Protein AF-A0A957EXE7-F1 (afdb_monomer)

Foldseek 3Di:
DDDPVVVVLVVVCVPDDDCRNVVSLLVQLVVQDAADPVCVPVQVQWDFDPVDPFTKTKDWDQDPVRDIDIGIDGDPVPSNVSD

Structure (mmCIF, N/CA/C/O backbone):
data_AF-A0A957EXE7-F1
#
_entry.id   AF-A0A957EXE7-F1
#
loop_
_atom_site.group_PDB
_atom_site.id
_atom_site.type_symbol
_atom_site.label_atom_id
_atom_site.label_alt_id
_atom_site.label_comp_id
_atom_site.label_asym_id
_atom_site.label_entity_id
_atom_site.label_seq_id
_atom_site.pdbx_PDB_ins_code
_atom_site.Cartn_x
_atom_site.Cartn_y
_atom_site.Cartn_z
_atom_site.occupancy
_atom_site.B_iso_or_equiv
_atom_site.auth_seq_id
_atom_site.auth_comp_id
_atom_site.auth_asym_id
_atom_site.auth_atom_id
_atom_site.pdbx_PDB_model_num
ATOM 1 N N . MET A 1 1 ? -12.070 -5.041 -17.257 1.00 83.31 1 MET A N 1
ATOM 2 C CA . MET A 1 1 ? -11.341 -3.772 -17.457 1.00 83.31 1 MET A CA 1
ATOM 3 C C . MET A 1 1 ? -10.915 -3.263 -16.099 1.00 83.31 1 MET A C 1
ATOM 5 O O . MET A 1 1 ? -11.696 -3.408 -15.163 1.00 83.31 1 MET A O 1
ATOM 9 N N . LEU A 1 2 ? -9.691 -2.750 -15.989 1.00 93.94 2 LEU A N 1
ATOM 10 C CA . LEU A 1 2 ? -9.179 -2.169 -14.749 1.00 93.94 2 LEU A CA 1
ATOM 11 C C . LEU A 1 2 ? -9.713 -0.732 -14.585 1.00 93.94 2 LEU A C 1
ATOM 13 O O . LEU A 1 2 ? -10.022 -0.088 -15.591 1.00 93.94 2 LEU A O 1
ATOM 17 N N . PRO A 1 3 ? -9.847 -0.215 -13.350 1.00 94.62 3 PRO A N 1
ATOM 18 C CA . PRO A 1 3 ? -10.088 1.209 -13.118 1.00 94.62 3 PRO A CA 1
ATOM 19 C C . PRO A 1 3 ? -8.983 2.066 -13.744 1.00 94.62 3 PRO A C 1
ATOM 21 O O . PRO A 1 3 ? -7.828 1.647 -13.739 1.00 94.62 3 PRO A O 1
ATOM 24 N N . SER A 1 4 ? -9.306 3.275 -14.216 1.00 96.69 4 SER A N 1
ATOM 25 C CA . SER A 1 4 ? -8.361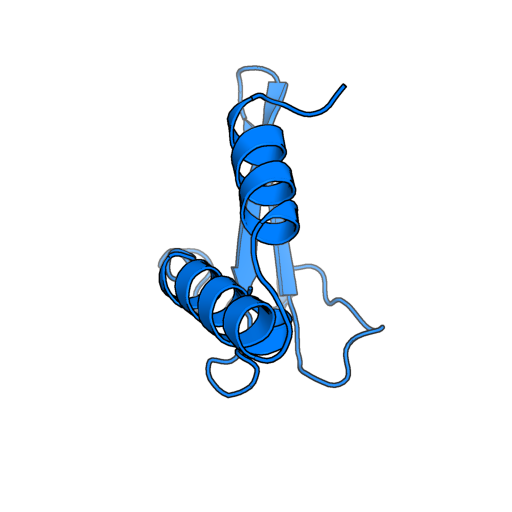 4.120 -14.971 1.00 96.69 4 SER A CA 1
ATOM 26 C C . SER A 1 4 ? -7.018 4.313 -14.269 1.00 96.69 4 SER A C 1
ATOM 28 O O . SER A 1 4 ? -5.986 4.122 -14.891 1.00 96.69 4 SER A O 1
ATOM 30 N N . ARG A 1 5 ? -7.021 4.577 -12.956 1.00 94.25 5 ARG A N 1
ATOM 31 C CA . ARG A 1 5 ? -5.782 4.739 -12.176 1.00 94.25 5 ARG A CA 1
ATOM 32 C C . ARG A 1 5 ? -4.916 3.483 -12.134 1.00 94.25 5 ARG A C 1
ATOM 34 O O . ARG A 1 5 ? -3.702 3.582 -12.179 1.00 94.25 5 ARG A O 1
ATOM 41 N N . LEU A 1 6 ? -5.533 2.305 -12.057 1.00 95.38 6 LEU A N 1
ATOM 42 C CA . LEU A 1 6 ? -4.787 1.050 -12.078 1.00 95.38 6 LEU A CA 1
ATOM 43 C C . LEU A 1 6 ? -4.280 0.736 -13.491 1.00 95.38 6 LEU A C 1
ATOM 45 O O . LEU A 1 6 ? -3.190 0.200 -13.638 1.00 95.38 6 LEU A O 1
ATOM 49 N N . GLN A 1 7 ? -5.053 1.091 -14.522 1.00 97.94 7 GLN A N 1
ATOM 50 C CA . GLN A 1 7 ? -4.607 0.970 -15.907 1.00 97.94 7 GLN A CA 1
ATOM 51 C C . GLN A 1 7 ? -3.403 1.880 -16.191 1.00 97.94 7 GLN A C 1
ATOM 53 O O . GLN A 1 7 ? -2.451 1.410 -16.794 1.00 97.94 7 GLN A O 1
ATOM 58 N N . GLU A 1 8 ? -3.415 3.123 -15.699 1.00 97.19 8 GLU A N 1
ATOM 59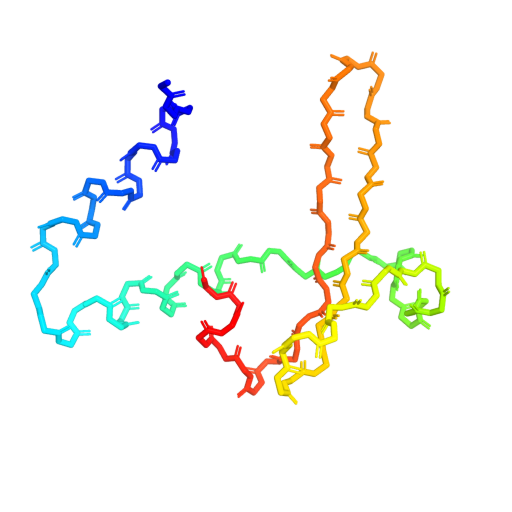 C CA . GLU A 1 8 ? -2.283 4.059 -15.798 1.00 97.19 8 GLU A CA 1
ATOM 60 C C . GLU A 1 8 ? -1.000 3.453 -15.205 1.00 97.19 8 GLU A C 1
ATOM 62 O O . GLU A 1 8 ? 0.012 3.400 -15.892 1.00 97.19 8 GLU A O 1
ATOM 67 N N . ILE A 1 9 ? -1.061 2.888 -13.990 1.00 96.94 9 ILE A N 1
ATOM 68 C CA . ILE A 1 9 ? 0.098 2.227 -13.357 1.00 96.94 9 ILE A CA 1
ATOM 69 C C . ILE A 1 9 ? 0.607 1.047 -14.205 1.00 96.94 9 ILE A C 1
ATOM 71 O O . ILE A 1 9 ? 1.811 0.877 -14.386 1.00 96.94 9 ILE A O 1
ATOM 75 N N . VAL A 1 10 ? -0.298 0.216 -14.736 1.00 97.62 10 VAL A N 1
ATOM 76 C CA . VAL A 1 10 ? 0.074 -0.922 -15.597 1.00 97.62 10 VAL A CA 1
ATOM 77 C C . VAL A 1 10 ? 0.746 -0.450 -16.888 1.00 97.62 10 VAL A C 1
ATOM 79 O O . VAL A 1 10 ? 1.731 -1.057 -17.314 1.00 97.62 10 VAL A O 1
ATOM 82 N N . ASP A 1 11 ? 0.227 0.613 -17.500 1.00 97.94 11 ASP A N 1
ATOM 83 C CA . ASP A 1 11 ? 0.782 1.189 -18.723 1.00 97.94 11 ASP A CA 1
ATOM 84 C C . ASP A 1 11 ? 2.174 1.791 -18.454 1.00 97.94 11 ASP A C 1
ATOM 86 O O . ASP A 1 11 ? 3.101 1.518 -19.217 1.00 97.94 11 ASP A O 1
ATOM 90 N N . ASP A 1 12 ? 2.357 2.499 -17.332 1.00 97.81 12 ASP A N 1
ATOM 91 C CA . ASP A 1 12 ? 3.649 3.039 -16.878 1.00 97.81 12 ASP A CA 1
ATOM 92 C C . ASP A 1 12 ? 4.703 1.930 -16.720 1.00 97.81 12 ASP A C 1
ATOM 94 O O . ASP A 1 12 ? 5.781 2.002 -17.315 1.00 97.81 12 ASP A O 1
ATOM 98 N N . PHE A 1 13 ? 4.365 0.831 -16.034 1.00 97.88 13 PHE A N 1
ATOM 99 C CA . PHE A 1 13 ? 5.237 -0.351 -15.950 1.00 97.88 13 PHE A CA 1
ATOM 100 C C . PHE A 1 13 ? 5.559 -0.969 -17.319 1.00 97.88 13 PHE A C 1
ATOM 102 O O . PHE A 1 13 ? 6.600 -1.618 -17.477 1.00 97.88 13 PHE A O 1
ATOM 109 N N . GLY A 1 14 ? 4.662 -0.823 -18.296 1.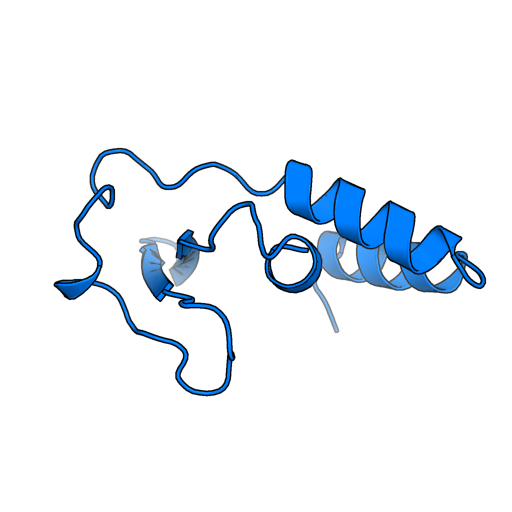00 97.69 14 GLY A N 1
ATOM 110 C CA . GLY A 1 14 ? 4.861 -1.260 -19.675 1.00 97.69 14 GLY A CA 1
ATOM 111 C C . GLY A 1 14 ? 5.930 -0.456 -20.417 1.00 97.69 14 GLY A C 1
ATOM 112 O O . GLY A 1 14 ? 6.578 -1.010 -21.308 1.00 97.69 14 GLY A O 1
ATOM 113 N N . TYR A 1 15 ? 6.146 0.806 -20.035 1.00 97.38 15 TYR A N 1
ATOM 114 C CA . TYR A 1 15 ? 7.191 1.667 -20.596 1.00 97.38 15 TYR A CA 1
ATOM 115 C C . TYR A 1 15 ? 8.560 1.473 -19.926 1.00 97.38 15 TYR A C 1
ATOM 117 O O . TYR A 1 15 ? 9.575 1.662 -20.594 1.00 97.38 15 TYR A O 1
ATOM 125 N N . CYS A 1 16 ? 8.605 1.058 -18.656 1.00 98.00 16 CYS A N 1
ATOM 126 C CA . CYS A 1 16 ? 9.849 0.796 -17.924 1.00 98.00 16 CYS A CA 1
ATOM 127 C C . CYS A 1 16 ? 10.620 -0.432 -18.452 1.00 98.00 16 CYS A C 1
ATOM 129 O O . CYS A 1 16 ? 10.039 -1.486 -18.748 1.00 98.00 16 CYS A O 1
ATOM 131 N N . VAL A 1 17 ? 11.956 -0.360 -18.465 1.00 96.81 17 VAL A N 1
ATOM 132 C CA . VAL A 1 17 ? 12.854 -1.447 -18.891 1.00 96.81 17 VAL A CA 1
ATOM 133 C C . VAL A 1 17 ? 13.905 -1.761 -17.821 1.00 96.81 17 VAL A C 1
ATOM 135 O O . VAL A 1 17 ? 14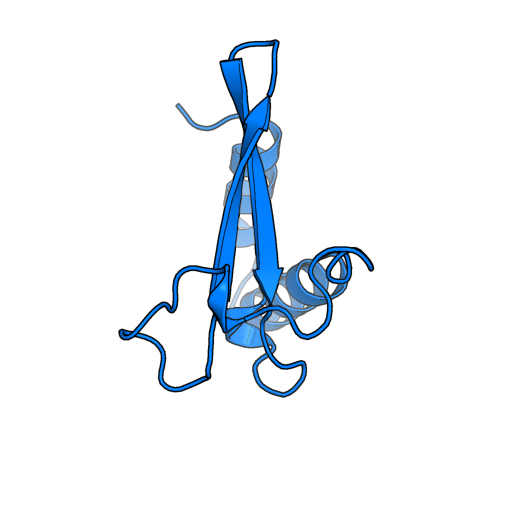.547 -0.880 -17.265 1.00 96.81 17 VAL A O 1
ATOM 138 N N . GLY A 1 18 ? 14.138 -3.053 -17.561 1.00 94.75 18 GLY A N 1
ATOM 139 C CA . GLY A 1 18 ? 15.201 -3.488 -16.648 1.00 94.75 18 GLY A CA 1
ATOM 140 C C . GLY A 1 18 ? 15.005 -2.967 -15.220 1.00 94.75 18 GLY A C 1
ATOM 141 O O . GLY A 1 18 ? 13.968 -3.235 -14.612 1.00 94.75 18 GLY A O 1
ATOM 142 N N . GLU A 1 19 ? 16.007 -2.255 -14.699 1.00 96.50 19 GLU A N 1
ATOM 143 C CA . GLU A 1 19 ? 16.027 -1.708 -13.332 1.00 96.50 19 GLU A CA 1
ATOM 144 C C . GLU A 1 19 ? 14.977 -0.610 -13.104 1.00 96.50 19 GLU A C 1
ATOM 146 O O . GLU A 1 19 ? 14.466 -0.502 -11.993 1.00 96.50 19 GLU A O 1
ATOM 151 N N . GLU A 1 20 ? 14.542 0.100 -14.151 1.00 97.56 20 GLU A N 1
ATOM 152 C CA . GLU A 1 20 ? 13.511 1.150 -14.054 1.00 97.56 20 GLU A CA 1
ATOM 153 C C . GLU A 1 20 ? 12.194 0.618 -13.468 1.00 97.56 20 GLU A C 1
ATOM 155 O O . GLU A 1 20 ? 11.467 1.335 -12.788 1.00 97.56 20 GLU A O 1
ATOM 160 N N . LYS A 1 21 ? 11.879 -0.667 -13.696 1.00 97.50 21 LYS A N 1
ATOM 161 C CA . LYS A 1 21 ? 10.693 -1.304 -13.099 1.00 97.50 21 LYS A CA 1
ATOM 162 C C . LYS A 1 21 ? 10.807 -1.412 -11.589 1.00 97.50 21 LYS A C 1
ATOM 164 O O . LYS A 1 21 ? 9.810 -1.263 -10.892 1.00 97.50 21 LYS A O 1
ATOM 169 N N . LEU A 1 22 ? 12.000 -1.735 -11.097 1.00 97.25 22 LEU A N 1
ATOM 170 C CA . LEU A 1 22 ? 12.237 -1.829 -9.667 1.00 97.25 22 LEU A CA 1
ATOM 171 C C . LEU A 1 22 ? 12.166 -0.437 -9.043 1.00 97.25 22 LEU A C 1
ATOM 173 O O . LEU A 1 22 ? 11.500 -0.281 -8.032 1.00 97.25 22 LEU A O 1
ATOM 177 N N . GLU A 1 23 ? 12.786 0.564 -9.664 1.00 97.31 23 GLU A N 1
ATOM 178 C CA . GLU A 1 23 ? 12.720 1.955 -9.199 1.00 97.31 23 GLU A CA 1
ATOM 179 C C . GLU A 1 23 ? 11.271 2.452 -9.123 1.00 97.31 23 GLU A C 1
ATOM 181 O O . GLU A 1 23 ? 10.834 2.895 -8.065 1.00 97.31 23 GLU A O 1
ATOM 186 N N . TYR A 1 24 ? 10.481 2.252 -10.183 1.00 97.69 24 TYR A N 1
ATOM 187 C CA . TYR A 1 24 ? 9.072 2.653 -10.191 1.00 97.69 24 TYR A CA 1
ATOM 188 C C . TYR A 1 24 ? 8.226 1.901 -9.150 1.00 97.69 24 TYR A C 1
ATOM 190 O O . TYR A 1 24 ? 7.358 2.489 -8.507 1.00 97.69 24 TYR A O 1
ATOM 198 N N . LEU A 1 25 ? 8.495 0.608 -8.921 1.00 97.31 25 LEU A N 1
ATOM 199 C CA . LEU A 1 25 ? 7.846 -0.152 -7.847 1.00 97.31 25 LEU A CA 1
ATOM 200 C C . LEU A 1 25 ? 8.145 0.453 -6.466 1.00 97.31 25 LEU A C 1
ATOM 202 O O . LEU A 1 25 ? 7.251 0.559 -5.628 1.00 97.31 25 LEU A O 1
ATOM 206 N N . LEU A 1 26 ? 9.396 0.852 -6.226 1.00 96.88 26 LEU A N 1
ATOM 207 C CA . LEU A 1 26 ? 9.804 1.473 -4.967 1.00 96.88 26 LEU A CA 1
ATOM 208 C C . LEU A 1 26 ? 9.155 2.856 -4.789 1.00 96.88 26 LEU A C 1
ATOM 210 O O . LEU A 1 26 ? 8.686 3.156 -3.692 1.00 96.88 26 LEU A O 1
ATOM 214 N N . ASP A 1 27 ? 9.016 3.640 -5.860 1.00 96.62 27 ASP A N 1
ATOM 215 C CA . ASP A 1 27 ? 8.296 4.921 -5.828 1.00 96.62 27 ASP A CA 1
ATOM 216 C C . ASP A 1 27 ? 6.818 4.747 -5.434 1.00 96.62 27 ASP A C 1
ATOM 218 O O . ASP A 1 27 ? 6.256 5.565 -4.698 1.00 96.62 27 ASP A O 1
ATOM 222 N N . LEU A 1 28 ? 6.164 3.677 -5.898 1.00 96.12 28 LEU A N 1
ATOM 223 C CA . LEU A 1 28 ? 4.793 3.341 -5.494 1.00 96.12 28 LEU A CA 1
ATOM 224 C C . LEU A 1 28 ? 4.730 2.899 -4.024 1.00 96.12 28 LEU A C 1
ATOM 226 O O . LEU A 1 28 ? 3.822 3.308 -3.297 1.00 96.12 28 LEU A O 1
ATOM 230 N N . ALA A 1 29 ? 5.716 2.125 -3.562 1.00 95.62 29 ALA A N 1
ATOM 231 C CA . ALA A 1 29 ? 5.813 1.673 -2.174 1.00 95.62 29 ALA A CA 1
ATOM 232 C C . ALA A 1 29 ? 5.917 2.838 -1.170 1.00 95.62 29 ALA A C 1
ATOM 234 O O . ALA A 1 29 ? 5.384 2.753 -0.056 1.00 95.62 29 ALA A O 1
ATOM 235 N N . GLU A 1 30 ? 6.597 3.923 -1.552 1.00 93.94 30 GLU A N 1
ATOM 236 C CA . GLU A 1 30 ? 6.733 5.145 -0.749 1.00 93.94 30 GLU A CA 1
ATOM 237 C C . GLU A 1 30 ? 5.443 5.976 -0.695 1.00 93.94 30 GLU A C 1
ATOM 239 O O . GLU A 1 30 ? 5.196 6.676 0.288 1.00 93.94 30 GLU A O 1
ATOM 244 N N . GLN A 1 31 ? 4.585 5.871 -1.714 1.00 93.62 31 GLN A N 1
ATOM 245 C CA . GLN A 1 31 ? 3.284 6.546 -1.752 1.00 93.62 31 GLN A CA 1
ATOM 246 C C . GLN A 1 31 ? 2.216 5.841 -0.913 1.00 93.62 31 GLN A C 1
ATOM 248 O O . GLN A 1 31 ? 1.169 6.437 -0.637 1.00 93.62 31 GLN A O 1
ATOM 253 N N . LEU A 1 32 ? 2.459 4.591 -0.501 1.00 92.12 32 LEU A N 1
ATOM 254 C CA . LEU A 1 32 ? 1.538 3.846 0.347 1.00 92.12 32 LEU A CA 1
ATOM 255 C C . LEU A 1 32 ? 1.361 4.580 1.690 1.00 92.12 32 LEU A C 1
ATOM 257 O O . LEU A 1 32 ? 2.334 4.726 2.441 1.00 92.12 32 LEU A O 1
ATOM 261 N N . PRO A 1 33 ? 0.136 5.031 2.027 1.00 92.44 33 PRO A N 1
ATOM 262 C CA . PRO A 1 33 ? -0.102 5.755 3.265 1.00 92.44 33 PRO A CA 1
ATOM 263 C C . PRO A 1 33 ? 0.289 4.925 4.493 1.00 92.44 33 PRO A C 1
ATOM 265 O O . PRO A 1 33 ? 0.150 3.699 4.476 1.00 92.44 33 PRO A O 1
ATOM 268 N N . PRO A 1 34 ? 0.732 5.572 5.585 1.00 91.88 34 PRO A N 1
ATOM 269 C CA . PRO A 1 34 ? 0.952 4.866 6.836 1.00 91.88 34 PRO A CA 1
ATOM 270 C C . PRO A 1 34 ? -0.359 4.271 7.358 1.00 91.88 34 PRO A C 1
ATOM 272 O O . PRO A 1 34 ? -1.457 4.758 7.064 1.00 91.88 34 PRO A O 1
ATOM 275 N N . LEU A 1 35 ? -0.226 3.231 8.180 1.00 94.06 35 LEU A N 1
ATOM 276 C CA . LEU A 1 35 ? -1.356 2.633 8.873 1.00 94.06 35 LEU A CA 1
ATOM 277 C C . LEU A 1 35 ? -2.029 3.698 9.760 1.00 94.06 35 LEU A C 1
ATOM 279 O O . LEU A 1 35 ? -1.333 4.435 10.459 1.00 94.06 35 LEU A O 1
ATOM 283 N N . PRO A 1 36 ? -3.364 3.832 9.739 1.00 94.50 36 PRO A N 1
ATOM 284 C CA . PRO A 1 36 ? -4.031 4.828 10.559 1.00 94.50 36 PRO A CA 1
ATOM 285 C C . PRO A 1 36 ? -3.925 4.473 12.048 1.00 94.50 36 PRO A C 1
ATOM 287 O O . PRO A 1 36 ? -3.950 3.303 12.430 1.00 94.50 36 PRO A O 1
ATOM 290 N N . THR A 1 37 ? -3.910 5.496 12.903 1.00 95.00 37 THR A N 1
ATOM 291 C CA . THR A 1 37 ? -3.668 5.366 14.355 1.00 95.00 37 THR A CA 1
ATOM 292 C C . THR A 1 37 ? -4.609 4.406 15.087 1.00 95.00 37 THR A C 1
ATOM 294 O O . THR A 1 37 ? -4.259 3.871 16.133 1.00 95.00 37 THR A O 1
ATOM 297 N N . TRP A 1 38 ? -5.812 4.158 14.564 1.00 94.38 38 TRP A N 1
ATOM 298 C CA . TRP A 1 38 ? -6.773 3.229 15.166 1.00 94.38 38 TRP A CA 1
ATOM 299 C C . TRP A 1 38 ? -6.498 1.751 14.850 1.00 94.38 38 TRP A C 1
ATOM 301 O O . TRP A 1 38 ? -7.067 0.902 15.541 1.00 94.38 38 TRP A O 1
ATOM 311 N N . LEU A 1 39 ? -5.646 1.459 13.859 1.00 95.25 39 LEU A N 1
ATOM 312 C CA . LEU A 1 39 ? -5.120 0.126 13.532 1.00 95.25 39 LEU A CA 1
ATOM 313 C C . LEU A 1 39 ? -3.694 -0.095 14.057 1.00 95.25 39 LEU A C 1
ATOM 315 O O . LEU A 1 39 ? -3.249 -1.238 14.128 1.00 95.25 39 LEU A O 1
ATOM 319 N N . GLU A 1 40 ? -2.971 0.964 14.435 1.00 91.81 40 GLU A N 1
ATOM 320 C CA . GLU A 1 40 ? -1.613 0.842 14.978 1.00 91.81 40 GLU A CA 1
ATOM 321 C C . GLU A 1 40 ? -1.563 -0.131 16.166 1.00 91.81 40 GLU A C 1
ATOM 323 O O . GLU A 1 40 ? -2.290 0.006 17.151 1.00 91.81 40 GLU A O 1
ATOM 328 N N . GLY A 1 41 ? -0.699 -1.144 16.059 1.00 89.50 41 GLY A N 1
ATOM 329 C CA . GLY A 1 41 ? -0.524 -2.168 17.090 1.00 89.50 41 GLY A CA 1
ATOM 330 C C . GLY A 1 41 ? -1.665 -3.186 17.199 1.00 89.50 41 GLY A C 1
ATOM 331 O O . GLY A 1 41 ? -1.596 -4.053 18.065 1.00 89.50 41 GLY A O 1
ATOM 332 N N . LYS A 1 42 ? -2.681 -3.133 16.329 1.00 93.62 42 LYS A N 1
ATOM 333 C CA . LYS A 1 42 ? -3.841 -4.040 16.345 1.00 93.62 42 LYS A CA 1
ATOM 334 C C . LYS A 1 42 ? -3.779 -5.118 15.267 1.00 93.62 42 LYS A C 1
ATOM 336 O O . LYS A 1 42 ? -4.772 -5.410 14.611 1.00 93.62 42 LYS A O 1
ATOM 341 N N . ARG A 1 43 ? -2.608 -5.730 15.088 1.00 93.38 43 ARG A N 1
ATOM 342 C CA . ARG A 1 43 ? -2.423 -6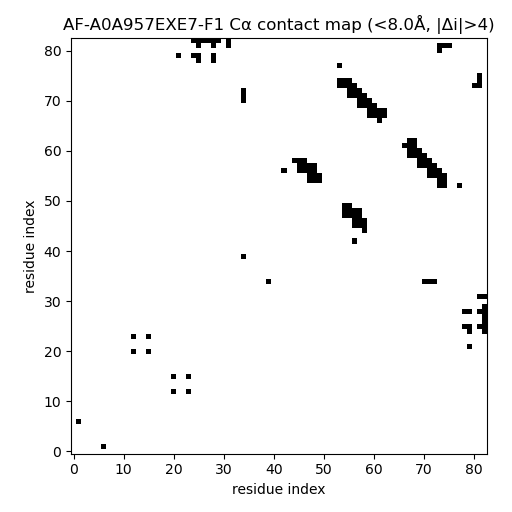.826 14.118 1.00 93.38 43 ARG A CA 1
ATOM 343 C C . ARG A 1 43 ? -3.350 -8.016 14.377 1.00 93.38 43 ARG A C 1
ATOM 345 O O . ARG A 1 43 ? -3.740 -8.668 13.421 1.00 93.38 43 ARG A O 1
ATOM 352 N N . ASP A 1 44 ? -3.739 -8.247 15.631 1.00 93.56 44 ASP A N 1
ATOM 353 C CA . ASP A 1 44 ? -4.685 -9.308 16.017 1.00 93.56 44 ASP A CA 1
ATOM 354 C C . ASP A 1 44 ? -6.107 -9.086 15.463 1.00 93.56 44 ASP A C 1
ATOM 356 O O . ASP A 1 44 ? -6.870 -10.041 15.334 1.00 93.56 44 ASP A O 1
ATOM 360 N N . ASP A 1 45 ? -6.454 -7.841 15.113 1.00 93.56 45 ASP A N 1
ATOM 361 C CA . ASP A 1 45 ? -7.728 -7.471 14.482 1.00 93.56 45 ASP A CA 1
ATOM 362 C C . ASP A 1 45 ? -7.627 -7.439 12.937 1.00 93.56 45 ASP A C 1
ATOM 364 O O . ASP A 1 45 ? -8.582 -7.058 12.254 1.00 93.56 45 ASP A O 1
ATOM 368 N N . MET A 1 46 ? -6.465 -7.791 12.373 1.00 97.00 46 MET A N 1
ATOM 369 C CA . MET A 1 46 ? -6.174 -7.786 10.937 1.00 97.00 46 MET A CA 1
ATOM 370 C C . MET A 1 46 ? -5.941 -9.209 10.419 1.00 97.00 46 MET A C 1
ATOM 372 O O . MET A 1 46 ? -5.552 -10.109 11.158 1.00 97.00 46 MET A O 1
ATOM 376 N N . GLU A 1 47 ? -6.121 -9.406 9.116 1.00 96.44 47 GLU A N 1
ATOM 377 C CA . GLU A 1 47 ? -5.860 -10.691 8.465 1.00 96.44 47 GLU A CA 1
ATOM 378 C C . GLU A 1 47 ? -4.387 -10.784 8.052 1.00 96.44 47 GLU A C 1
ATOM 380 O O . GLU A 1 47 ? -3.876 -9.906 7.351 1.00 96.44 47 GLU A O 1
ATOM 385 N N . GLN A 1 48 ? -3.694 -11.846 8.468 1.00 96.25 48 GLN A N 1
ATOM 386 C CA . GLN A 1 48 ? -2.303 -12.090 8.080 1.00 96.25 48 GLN A CA 1
ATOM 387 C C . GLN A 1 48 ? -2.226 -12.778 6.707 1.00 96.25 48 GLN A C 1
ATOM 389 O O . GLN A 1 48 ? -2.925 -13.756 6.452 1.00 96.25 48 GLN A O 1
ATOM 394 N N . VAL A 1 49 ? -1.316 -12.322 5.842 1.00 95.94 49 VAL A N 1
ATOM 395 C CA . VAL A 1 49 ? -1.009 -12.985 4.563 1.00 95.94 49 VAL A CA 1
ATOM 396 C C . VAL A 1 49 ? 0.129 -13.980 4.775 1.00 95.94 49 VAL A C 1
ATOM 398 O O . VAL A 1 49 ? 1.299 -13.605 4.872 1.00 95.94 49 VAL A O 1
ATOM 401 N N . HIS A 1 50 ? -0.215 -15.261 4.88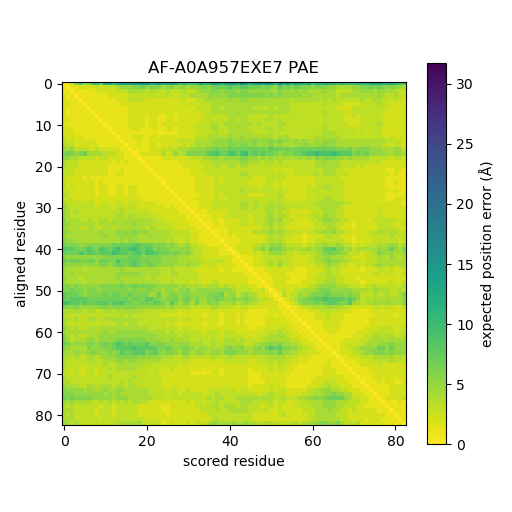9 1.00 93.38 50 HIS A N 1
ATOM 402 C CA . HIS A 1 50 ? 0.729 -16.321 5.255 1.00 93.38 50 HIS A CA 1
ATOM 403 C C . HIS A 1 50 ? 1.684 -16.727 4.122 1.00 93.38 50 HIS A C 1
ATOM 405 O O . HIS A 1 50 ? 2.696 -17.379 4.371 1.00 93.38 50 HIS A O 1
ATOM 411 N N . GLU A 1 51 ? 1.380 -16.353 2.883 1.00 93.00 51 GLU A N 1
ATOM 412 C CA . GLU A 1 51 ? 2.179 -16.650 1.695 1.00 93.00 51 GLU A CA 1
ATOM 413 C C . GLU A 1 51 ? 3.429 -15.762 1.581 1.00 93.00 51 GLU A C 1
ATOM 415 O O . GLU A 1 51 ? 4.354 -16.083 0.831 1.00 93.00 51 GLU A O 1
ATOM 420 N N . CYS A 1 52 ? 3.479 -14.653 2.322 1.00 91.12 52 CYS A N 1
ATOM 421 C CA . CYS A 1 52 ? 4.621 -13.749 2.346 1.00 91.12 52 CYS A CA 1
ATOM 422 C C . CYS A 1 52 ? 5.670 -14.209 3.369 1.00 91.12 52 CYS A C 1
ATOM 424 O O . CYS A 1 52 ? 5.351 -14.573 4.498 1.00 91.12 52 CYS A O 1
ATOM 426 N N . MET A 1 53 ? 6.956 -14.131 3.000 1.00 88.06 53 MET A N 1
ATOM 427 C CA . MET A 1 53 ? 8.048 -14.354 3.963 1.00 88.06 53 MET A CA 1
ATOM 428 C C . MET A 1 53 ? 8.166 -13.210 4.981 1.00 88.06 53 MET A C 1
ATOM 430 O O . MET A 1 53 ? 8.620 -13.419 6.104 1.00 88.06 53 MET A O 1
ATOM 434 N N . SER A 1 54 ? 7.760 -12.004 4.587 1.00 90.25 54 SER A N 1
ATOM 435 C CA . SER A 1 54 ? 7.643 -10.842 5.467 1.00 90.25 54 SER A CA 1
ATOM 436 C C . SER A 1 54 ? 6.266 -10.832 6.141 1.00 90.25 54 SER A C 1
ATOM 438 O O . SER A 1 54 ? 5.287 -11.230 5.509 1.00 90.25 54 SER A O 1
ATOM 440 N N . PRO A 1 55 ? 6.148 -10.359 7.394 1.00 92.69 55 PRO A N 1
ATOM 441 C CA . PRO A 1 55 ? 4.861 -10.293 8.077 1.00 92.69 55 PRO A CA 1
ATOM 442 C C . PRO A 1 55 ? 3.980 -9.199 7.456 1.00 92.69 55 PRO A C 1
ATOM 444 O O . PRO A 1 55 ? 4.206 -8.019 7.699 1.00 92.69 55 PRO A O 1
ATOM 447 N N . VAL A 1 56 ? 2.992 -9.600 6.655 1.00 95.31 56 VAL A N 1
ATOM 448 C CA . VAL A 1 56 ? 2.028 -8.713 5.983 1.00 95.31 56 VAL A CA 1
ATOM 449 C C . VAL A 1 56 ? 0.655 -8.885 6.624 1.00 95.31 56 VAL A C 1
ATOM 451 O O . VAL A 1 56 ? 0.182 -10.015 6.760 1.00 95.31 56 VAL A O 1
ATOM 454 N N . PHE A 1 57 ? 0.007 -7.774 6.976 1.00 96.69 57 PHE A N 1
ATOM 455 C CA . PHE A 1 57 ? -1.357 -7.765 7.507 1.00 96.69 57 PHE A CA 1
ATOM 456 C C . PHE A 1 57 ? -2.251 -6.826 6.703 1.00 96.69 57 PHE A C 1
ATOM 458 O O . PHE A 1 57 ? -1.822 -5.749 6.282 1.00 96.69 57 PHE A O 1
ATOM 465 N N . ILE A 1 58 ? -3.509 -7.223 6.519 1.00 96.44 58 ILE A N 1
ATOM 466 C CA . ILE A 1 58 ? -4.504 -6.484 5.744 1.00 96.44 58 ILE A CA 1
ATOM 467 C C . ILE A 1 58 ? -5.763 -6.289 6.586 1.00 96.44 58 ILE A C 1
ATOM 469 O O . ILE A 1 58 ? -6.286 -7.228 7.183 1.00 96.44 58 ILE A O 1
ATOM 473 N N . PHE A 1 59 ? -6.288 -5.068 6.588 1.00 97.25 59 PHE A N 1
ATOM 474 C CA . PHE A 1 59 ? -7.629 -4.763 7.074 1.00 97.25 59 PHE A CA 1
ATOM 475 C C . PHE A 1 59 ? -8.481 -4.244 5.917 1.00 97.25 59 PHE A C 1
ATOM 477 O O . PHE A 1 59 ? -8.061 -3.345 5.186 1.00 97.25 59 PHE A O 1
ATOM 484 N N . ALA A 1 60 ? -9.682 -4.795 5.750 1.00 96.50 60 ALA A N 1
ATOM 485 C CA . ALA A 1 60 ? -10.627 -4.380 4.719 1.00 96.50 60 ALA A CA 1
ATOM 486 C C . ALA A 1 60 ? -11.900 -3.829 5.366 1.00 96.50 60 ALA A C 1
ATOM 488 O O . ALA A 1 60 ? -12.624 -4.545 6.054 1.00 96.50 60 ALA A O 1
ATOM 489 N N . GLU A 1 61 ? -12.207 -2.561 5.105 1.00 95.81 61 GLU A N 1
ATOM 490 C CA . GLU A 1 61 ? -13.413 -1.902 5.599 1.00 95.81 61 GLU A CA 1
ATOM 491 C C . GLU A 1 61 ? -14.403 -1.674 4.460 1.00 95.81 61 GLU A C 1
ATOM 493 O O . GLU A 1 61 ? -14.085 -1.028 3.458 1.00 95.81 61 GLU A O 1
ATOM 498 N N . LYS A 1 62 ? -15.637 -2.159 4.621 1.00 97.00 62 LYS A N 1
ATOM 499 C CA . LYS A 1 62 ? -16.720 -1.862 3.684 1.00 97.00 62 LYS A CA 1
ATOM 500 C C . LYS A 1 62 ? -17.310 -0.480 3.974 1.00 97.00 62 LYS A C 1
ATOM 502 O O . LYS A 1 62 ? -17.837 -0.236 5.054 1.00 97.00 62 LYS A O 1
ATOM 507 N N . GLN A 1 63 ? -17.294 0.389 2.973 1.00 96.81 63 GLN A N 1
ATOM 508 C CA . GLN A 1 63 ? -17.812 1.752 3.045 1.00 96.81 63 GLN A CA 1
ATOM 509 C C . GLN A 1 63 ? -19.328 1.817 2.746 1.00 96.81 63 GLN A C 1
ATOM 511 O O . GLN A 1 63 ? -19.868 0.940 2.056 1.00 96.81 63 GLN A O 1
ATOM 516 N N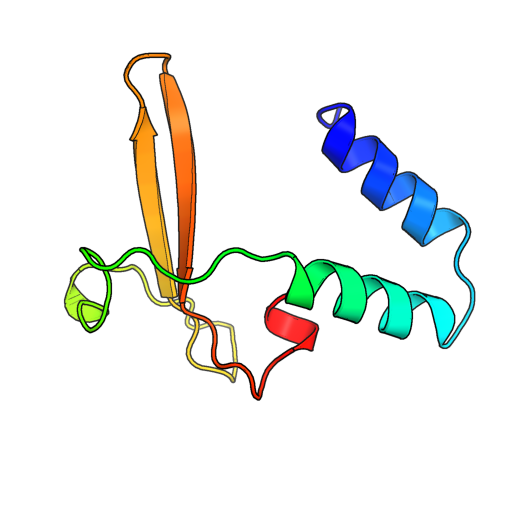 . PRO A 1 64 ? -20.046 2.871 3.196 1.00 96.69 64 PRO A N 1
ATOM 517 C CA . PRO A 1 64 ? -21.497 3.01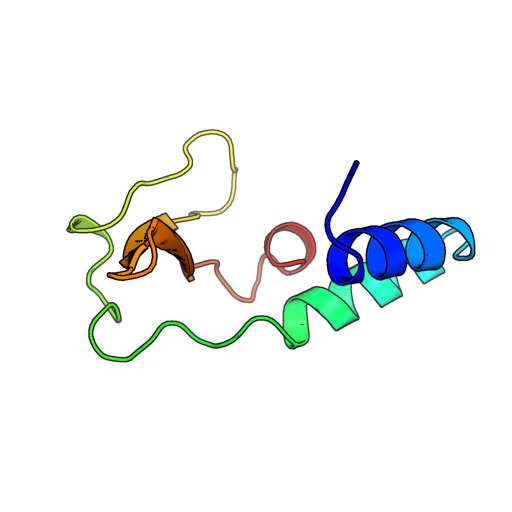4 2.992 1.00 96.69 64 PRO A CA 1
ATOM 518 C C . PRO A 1 64 ? -21.941 3.058 1.522 1.00 96.69 64 PRO A C 1
ATOM 520 O O . PRO A 1 64 ? -23.051 2.654 1.187 1.00 96.69 64 PRO A O 1
ATOM 523 N N . ASN A 1 65 ? -21.066 3.523 0.633 1.00 96.19 65 ASN A N 1
ATOM 524 C CA . ASN A 1 65 ? -21.260 3.557 -0.821 1.00 96.19 65 ASN A CA 1
ATOM 525 C C . ASN A 1 65 ? -20.989 2.196 -1.502 1.00 96.19 65 ASN A C 1
ATOM 527 O O . ASN A 1 65 ? -20.879 2.139 -2.726 1.00 96.19 65 ASN A O 1
ATOM 531 N N . ASN A 1 66 ? -20.866 1.112 -0.727 1.00 94.56 66 ASN A N 1
ATOM 532 C CA . ASN A 1 66 ? -20.574 -0.241 -1.198 1.00 94.56 66 ASN A CA 1
ATOM 533 C C . ASN A 1 66 ? -19.188 -0.395 -1.867 1.00 94.56 66 ASN A C 1
ATOM 535 O O . ASN A 1 66 ? -18.993 -1.328 -2.646 1.00 94.56 66 ASN A O 1
ATOM 539 N N . THR A 1 67 ? -18.224 0.481 -1.555 1.00 95.50 67 THR A N 1
ATOM 540 C CA . THR A 1 67 ? -16.799 0.285 -1.882 1.00 95.50 67 THR A CA 1
ATOM 541 C C . THR A 1 67 ? -16.036 -0.306 -0.697 1.00 95.50 67 THR A C 1
ATOM 543 O O . THR A 1 67 ? -16.581 -0.426 0.399 1.00 95.50 67 THR A O 1
ATOM 546 N N . PHE A 1 68 ? -14.773 -0.676 -0.904 1.00 95.94 68 PHE A N 1
ATOM 547 C CA . PHE A 1 68 ? -13.880 -1.132 0.160 1.00 95.94 68 PHE A CA 1
ATOM 548 C C . PHE A 1 68 ? -12.693 -0.182 0.301 1.00 95.94 68 PHE A C 1
ATOM 550 O O . PHE A 1 68 ? -12.165 0.293 -0.704 1.00 95.94 68 PHE A O 1
ATOM 557 N N . SER A 1 69 ? -12.284 0.059 1.542 1.00 95.44 69 SER A N 1
ATOM 558 C CA . SER A 1 69 ? -11.000 0.662 1.889 1.00 95.44 69 SER A CA 1
ATOM 559 C C . SER A 1 69 ? -10.090 -0.438 2.414 1.00 95.44 69 SER A C 1
ATOM 561 O O . SER A 1 69 ? -10.490 -1.191 3.301 1.00 95.44 69 SER A O 1
ATOM 563 N N . PHE A 1 70 ? -8.886 -0.534 1.864 1.00 95.50 70 PHE A N 1
ATOM 564 C CA . PHE A 1 70 ? -7.882 -1.499 2.297 1.00 95.50 70 PHE A CA 1
ATOM 565 C C . PHE A 1 70 ? -6.759 -0.771 3.023 1.00 95.50 70 PHE A C 1
ATOM 567 O O . PHE A 1 70 ? -6.309 0.286 2.579 1.00 95.50 70 PHE A O 1
ATOM 574 N N . TYR A 1 71 ? -6.310 -1.354 4.126 1.00 96.56 71 TYR A N 1
ATOM 575 C CA . TYR A 1 71 ? -5.210 -0.860 4.938 1.00 96.56 71 TYR A CA 1
ATOM 576 C C . TYR A 1 71 ? -4.188 -1.975 5.084 1.00 96.56 71 TYR A C 1
ATOM 578 O O . TYR A 1 71 ? -4.553 -3.113 5.379 1.00 96.56 71 TYR A O 1
ATOM 586 N N . PHE A 1 72 ? -2.924 -1.636 4.874 1.00 95.44 72 PHE A N 1
ATOM 587 C CA . PHE A 1 72 ? -1.829 -2.593 4.832 1.00 95.44 72 PHE A CA 1
ATOM 588 C C . PHE A 1 72 ? -0.816 -2.236 5.914 1.00 95.44 72 PHE A C 1
ATOM 590 O O . PHE A 1 72 ? -0.355 -1.097 5.986 1.00 95.44 72 PHE A O 1
ATOM 597 N N . ASP A 1 73 ? -0.465 -3.210 6.746 1.00 95.44 73 ASP A N 1
ATOM 598 C CA . ASP A 1 73 ? 0.684 -3.126 7.642 1.00 95.44 73 ASP A CA 1
ATOM 599 C C . ASP A 1 73 ? 1.775 -4.039 7.089 1.00 95.44 73 ASP A C 1
ATOM 601 O O . ASP A 1 73 ? 1.675 -5.270 7.133 1.00 95.44 73 ASP A O 1
ATOM 605 N N . ILE A 1 74 ? 2.782 -3.403 6.492 1.00 94.12 74 ILE A N 1
ATOM 606 C CA . ILE A 1 74 ? 3.901 -4.063 5.832 1.00 94.12 74 ILE A CA 1
ATOM 607 C C . ILE A 1 74 ? 5.193 -3.387 6.309 1.00 94.12 74 ILE A C 1
ATOM 609 O O . ILE A 1 74 ? 5.321 -2.156 6.205 1.00 94.12 74 ILE A O 1
ATOM 613 N N . PRO A 1 75 ? 6.170 -4.165 6.802 1.00 90.88 75 PRO A N 1
ATOM 614 C CA . PRO A 1 75 ? 7.409 -3.619 7.321 1.00 90.88 75 PRO A CA 1
ATOM 615 C C . PRO A 1 75 ? 8.179 -2.800 6.273 1.00 90.88 75 PRO A C 1
ATOM 617 O O . PRO A 1 75 ? 8.230 -3.193 5.103 1.00 90.88 75 PRO A O 1
ATOM 620 N N . PRO A 1 76 ? 8.794 -1.667 6.660 1.00 89.25 76 PRO A N 1
ATOM 621 C CA . PRO A 1 76 ? 9.545 -0.814 5.736 1.00 89.25 76 PRO A CA 1
ATOM 622 C C . PRO A 1 76 ? 10.761 -1.521 5.118 1.00 89.25 76 PRO A C 1
ATOM 624 O O . PRO A 1 76 ? 11.171 -1.174 4.015 1.00 89.25 76 PRO A O 1
ATOM 627 N N . GLU A 1 77 ? 11.316 -2.537 5.780 1.00 91.31 77 GLU A N 1
ATOM 628 C CA . GLU A 1 77 ? 12.408 -3.366 5.262 1.00 91.31 77 GLU A CA 1
ATOM 629 C C . GLU A 1 77 ? 11.998 -4.310 4.117 1.00 91.31 77 GLU A C 1
ATOM 631 O O . GLU A 1 77 ? 12.869 -4.919 3.497 1.00 91.31 77 GLU A O 1
ATOM 636 N N . ALA A 1 78 ? 10.699 -4.423 3.810 1.00 93.38 78 ALA A N 1
ATOM 637 C CA . ALA A 1 78 ? 10.161 -5.215 2.703 1.00 93.38 78 ALA A CA 1
ATOM 638 C C . ALA A 1 78 ? 9.563 -4.320 1.591 1.00 93.38 78 ALA A C 1
ATOM 640 O O . ALA A 1 78 ? 8.377 -4.438 1.274 1.00 93.38 78 ALA A O 1
ATOM 641 N N . PRO A 1 79 ? 10.346 -3.412 0.975 1.00 92.75 79 PRO A N 1
ATOM 642 C CA . PRO A 1 79 ? 9.803 -2.367 0.108 1.00 92.75 79 PRO A CA 1
ATOM 643 C C . PRO A 1 79 ? 9.210 -2.909 -1.200 1.00 92.75 79 PRO A C 1
ATOM 645 O O . PRO A 1 79 ? 8.242 -2.358 -1.704 1.00 92.75 79 PRO A O 1
ATOM 648 N N . THR A 1 80 ? 9.706 -4.040 -1.708 1.00 93.75 80 THR A N 1
ATOM 649 C CA . THR A 1 80 ? 9.145 -4.702 -2.900 1.00 93.75 80 THR A CA 1
ATOM 650 C C . THR A 1 80 ? 7.842 -5.452 -2.633 1.00 93.75 80 THR A C 1
ATOM 652 O O . THR A 1 80 ? 7.158 -5.816 -3.577 1.00 93.75 80 THR A O 1
ATOM 655 N N . VAL A 1 81 ? 7.514 -5.723 -1.365 1.00 93.94 81 VAL A N 1
ATOM 656 C CA . VAL A 1 81 ? 6.204 -6.258 -0.956 1.00 93.94 81 VAL A CA 1
ATOM 657 C C . VAL A 1 81 ? 5.215 -5.113 -0.708 1.00 93.94 81 VAL A C 1
ATOM 659 O O . VAL A 1 81 ? 4.008 -5.317 -0.787 1.00 93.94 81 VAL A O 1
ATOM 662 N N . ARG A 1 82 ? 5.725 -3.915 -0.384 1.00 93.81 82 ARG A N 1
ATOM 663 C CA . ARG A 1 82 ? 4.932 -2.693 -0.181 1.00 93.81 82 ARG A CA 1
ATOM 664 C C . ARG A 1 82 ? 4.454 -2.049 -1.481 1.00 93.81 82 ARG A C 1
ATOM 666 O O . ARG A 1 82 ? 3.386 -1.444 -1.453 1.00 93.81 82 ARG A O 1
ATOM 673 N N . GLY A 1 83 ? 5.268 -2.101 -2.536 1.00 91.44 83 GLY A N 1
ATOM 674 C CA . GLY A 1 83 ? 4.935 -1.596 -3.875 1.00 91.44 83 GLY A CA 1
ATOM 675 C C . GLY A 1 83 ? 4.110 -2.597 -4.661 1.00 91.44 83 GLY A C 1
ATOM 676 O O . GLY A 1 83 ? 3.166 -2.152 -5.347 1.00 91.44 83 GLY A O 1
#

Radius of gyration: 14.68 Å; Cα contacts (8 Å, |Δi|>4): 78; chains: 1; bounding box: 38×23×38 Å

Solvent-accessible surface area (backbone atoms only — not comparable to full-atom values): 5166 Å² total; per-residue (Å²): 135,73,59,69,72,58,44,50,55,55,52,52,55,67,72,42,60,79,67,49,42,56,54,53,35,44,57,49,24,70,66,54,70,78,66,54,81,92,54,60,92,41,63,91,82,32,49,71,48,81,90,49,95,58,78,35,34,42,42,79,45,80,43,98,87,76,46,74,49,78,47,57,50,61,57,80,92,43,43,83,79,54,67

pLDDT: mean 94.85, std 2.6, range [83.31, 98.0]

Secondary structure (DSSP, 8-state):
---HHHHHHHHHHHH--TTHHHHHHHHHHHHSPPPPTTTTT-GGGSEEETT-SS-EEEEEEE-TTS-EEEEEE--TT-HHHH-

Sequence (83 aa):
MLPSRLQEIVDDFGYCVGEEKLEYLLDLAEQLPPLPTWLEGKRDDMEQVHECMSPVFIFAEKQPNNTFSFYFDIPPEAPTVRG

Mean predicted aligned error: 3.21 Å

Nearest PDB structures (foldseek):
  5eep-assembly1_A  TM=8.439E-01  e=9.736E-04  Escherichia coli
  4lw4-assembly1_C  TM=7.857E-01  e=1.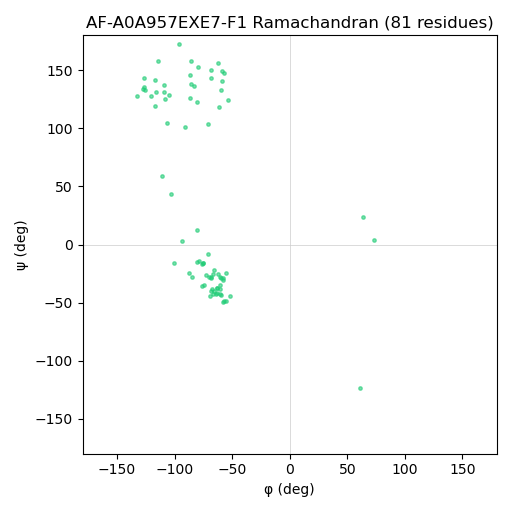039E-03  Escherichia coli IHE3034
  5nq6-assembly1_A  TM=8.352E-01  e=2.273E-03  Escherichia coli K-12
  1ni7-assembly1_A  TM=7.284E-01  e=1.869E-03  Escherichia coli